Protein AF-R6KD29-F1 (afdb_monomer_lite)

Sequence (173 aa):
MISLDTFRKYRYSDIIEGTIEIKECDYDEDVYEKPLTDQMLRDRLAFLSLFVTETVDEAIAIQNIFPELSEIFNEMNEYLARPEEVLGMFSEALRILNHNTAVLMVDEYRKKYQEMEKNLKKEMKEKLDDKDKQISSQEELLKNQEQQHKKDLERIAELEAKLNSINKSSNNI

Radius of gyration: 49.63 Å; chains: 1; bounding box: 102×37×127 Å

Structure (mmCIF, N/CA/C/O backbone):
data_AF-R6KD29-F1
#
_entry.id   AF-R6KD29-F1
#
loop_
_atom_site.group_PDB
_atom_site.id
_atom_site.type_symbol
_atom_site.label_atom_id
_atom_site.label_alt_id
_atom_site.label_comp_id
_atom_site.label_asym_id
_atom_site.label_entity_id
_atom_site.label_seq_id
_atom_site.pdbx_PDB_ins_code
_atom_site.Cartn_x
_atom_site.Cartn_y
_atom_site.Cartn_z
_atom_site.occupancy
_atom_site.B_iso_or_equiv
_atom_site.auth_seq_id
_atom_site.auth_comp_id
_atom_site.auth_asym_id
_atom_site.auth_atom_id
_atom_site.pdbx_PDB_model_num
ATOM 1 N N . MET A 1 1 ? 16.645 20.526 -17.732 1.00 63.88 1 MET A N 1
ATOM 2 C CA . MET A 1 1 ? 16.216 19.154 -18.129 1.00 63.88 1 MET A CA 1
ATOM 3 C C . MET A 1 1 ? 15.343 19.191 -19.391 1.00 63.88 1 MET A C 1
ATOM 5 O O . MET A 1 1 ? 14.317 19.862 -19.380 1.00 63.88 1 MET A O 1
ATOM 9 N N . ILE A 1 2 ? 15.733 18.489 -20.466 1.00 76.94 2 ILE A N 1
ATOM 10 C CA . ILE A 1 2 ? 14.929 18.328 -21.697 1.00 76.94 2 ILE A CA 1
ATOM 11 C C . ILE A 1 2 ? 13.736 17.384 -21.454 1.00 76.94 2 ILE A C 1
ATOM 13 O O . ILE A 1 2 ? 13.879 16.381 -20.755 1.00 76.94 2 ILE A O 1
ATOM 17 N N . SER A 1 3 ? 12.551 17.697 -21.993 1.00 85.38 3 SER A N 1
ATOM 18 C CA . SER A 1 3 ? 11.408 16.773 -21.922 1.00 85.38 3 SER A CA 1
ATOM 19 C C . SER A 1 3 ? 11.586 15.602 -22.891 1.00 85.38 3 SER A C 1
ATOM 21 O O . SER A 1 3 ? 12.202 15.768 -23.945 1.00 85.38 3 SER A O 1
ATOM 23 N N . LEU A 1 4 ? 11.001 14.441 -22.573 1.00 88.31 4 LEU A N 1
ATOM 24 C CA . LEU A 1 4 ? 11.040 13.269 -23.459 1.00 88.31 4 LEU A CA 1
ATOM 25 C C . LEU A 1 4 ? 10.450 13.578 -24.843 1.00 88.31 4 LEU A C 1
ATOM 27 O O . LEU A 1 4 ? 11.047 13.208 -25.847 1.00 88.31 4 LEU A O 1
ATOM 31 N N . ASP A 1 5 ? 9.366 14.356 -24.913 1.00 88.50 5 ASP A N 1
ATOM 32 C CA . ASP A 1 5 ? 8.777 14.787 -26.190 1.00 88.50 5 ASP A CA 1
ATOM 33 C C . ASP A 1 5 ? 9.750 15.628 -27.029 1.00 88.50 5 ASP A C 1
ATOM 35 O O . ASP A 1 5 ? 9.856 15.466 -28.246 1.00 88.50 5 ASP A O 1
ATOM 39 N N . THR A 1 6 ? 10.490 16.532 -26.379 1.00 88.06 6 THR A N 1
ATOM 40 C CA . THR A 1 6 ? 11.479 17.385 -27.055 1.00 88.06 6 THR A CA 1
ATOM 41 C C . THR A 1 6 ? 12.673 16.554 -27.519 1.00 88.06 6 THR A C 1
ATOM 43 O O . THR A 1 6 ? 13.149 16.735 -28.640 1.00 88.06 6 THR A O 1
ATOM 46 N N . PHE A 1 7 ? 13.120 15.607 -26.691 1.00 90.50 7 PHE A N 1
ATOM 47 C CA . PHE A 1 7 ? 14.183 14.666 -27.031 1.00 90.50 7 PHE A CA 1
ATOM 48 C C . PHE A 1 7 ? 13.789 13.783 -28.226 1.00 90.50 7 PHE A C 1
ATOM 50 O O . PHE A 1 7 ? 14.532 13.716 -29.207 1.00 90.50 7 PHE A O 1
ATOM 57 N N . ARG A 1 8 ? 12.582 13.197 -28.214 1.00 90.88 8 ARG A N 1
ATOM 58 C CA . ARG A 1 8 ? 12.044 12.398 -29.329 1.00 90.88 8 ARG A CA 1
ATOM 59 C C . ARG A 1 8 ? 11.987 13.206 -30.623 1.00 90.88 8 ARG A C 1
ATOM 61 O O . ARG A 1 8 ? 12.389 12.721 -31.673 1.00 90.88 8 ARG A O 1
ATOM 68 N N . LYS A 1 9 ? 11.538 14.460 -30.548 1.00 89.75 9 LYS A N 1
ATOM 69 C CA . LYS A 1 9 ? 11.353 15.314 -31.727 1.00 89.75 9 LYS A CA 1
ATOM 70 C C . LYS A 1 9 ? 12.658 15.763 -32.391 1.00 89.75 9 LYS A C 1
ATOM 72 O O . LYS A 1 9 ? 12.681 15.902 -33.611 1.00 89.75 9 LYS A O 1
ATOM 77 N N . TYR A 1 10 ? 13.697 16.061 -31.612 1.00 88.25 10 TYR A N 1
ATOM 78 C CA . TYR A 1 10 ? 14.887 16.753 -32.131 1.00 88.25 10 TYR A CA 1
ATOM 79 C C . TYR A 1 10 ? 16.201 15.985 -31.981 1.00 88.25 10 TYR A C 1
ATOM 81 O O . TYR A 1 10 ? 17.186 16.374 -32.601 1.00 88.25 10 TYR A O 1
ATOM 89 N N . ARG A 1 11 ? 16.254 14.939 -31.150 1.00 90.75 11 ARG A N 1
ATOM 90 C CA . ARG A 1 11 ? 17.490 14.189 -30.877 1.00 90.75 11 ARG A CA 1
ATOM 91 C C . ARG A 1 11 ? 17.408 12.732 -31.275 1.00 90.75 11 ARG A C 1
ATOM 93 O O . ARG A 1 11 ? 18.377 12.201 -31.801 1.00 90.75 11 ARG A O 1
ATOM 100 N N . TYR A 1 12 ? 16.258 12.112 -31.067 1.00 91.94 12 TYR A N 1
ATOM 101 C CA . TYR A 1 12 ? 16.111 10.676 -31.243 1.00 91.94 12 TYR A CA 1
ATOM 102 C C . TYR A 1 12 ? 16.340 10.190 -32.683 1.00 91.94 12 TYR A C 1
ATOM 104 O O . TYR A 1 12 ? 16.985 9.163 -32.870 1.00 91.94 12 TYR A O 1
ATOM 112 N N . SER A 1 13 ? 15.915 10.952 -33.699 1.00 90.00 13 SER A N 1
ATOM 113 C CA . SER A 1 13 ? 16.181 10.606 -35.104 1.00 90.00 13 SER A CA 1
ATOM 114 C C . SER A 1 13 ? 17.680 10.526 -35.414 1.00 90.00 13 SER A C 1
ATOM 116 O O . SER A 1 13 ? 18.126 9.531 -35.977 1.00 90.00 13 SER A O 1
ATOM 118 N N . ASP A 1 14 ? 18.467 11.516 -34.972 1.00 90.88 14 ASP A N 1
ATOM 119 C CA . ASP A 1 14 ? 19.929 11.524 -35.149 1.00 90.88 14 ASP A CA 1
ATOM 120 C C . ASP A 1 14 ? 20.571 10.281 -34.509 1.00 90.88 14 ASP A C 1
ATOM 122 O O . ASP A 1 14 ? 21.519 9.708 -35.046 1.00 90.88 14 ASP A O 1
ATOM 126 N N . ILE A 1 15 ? 20.055 9.869 -33.346 1.00 91.62 15 ILE A N 1
ATOM 127 C CA . ILE A 1 15 ? 20.566 8.725 -32.586 1.00 91.62 15 ILE A CA 1
ATOM 128 C C . ILE A 1 15 ? 20.272 7.422 -33.325 1.00 91.62 15 ILE A C 1
ATOM 130 O O . ILE A 1 15 ? 21.188 6.621 -33.475 1.00 91.62 15 ILE A O 1
ATOM 134 N N . ILE A 1 16 ? 19.049 7.226 -33.831 1.00 90.62 16 ILE A N 1
ATOM 135 C CA . ILE A 1 16 ? 18.687 6.049 -34.644 1.00 90.62 16 ILE A CA 1
ATOM 136 C C . ILE A 1 16 ? 19.571 5.944 -35.894 1.00 90.62 16 ILE A C 1
ATOM 138 O O . ILE A 1 16 ? 19.942 4.843 -36.298 1.00 90.62 16 ILE A O 1
ATOM 142 N N . GLU A 1 17 ? 19.951 7.078 -36.481 1.00 89.69 17 GLU A N 1
ATOM 143 C CA . GLU A 1 17 ? 20.887 7.141 -37.611 1.00 89.69 17 GLU A CA 1
ATOM 144 C C . GLU A 1 17 ? 22.356 6.877 -37.209 1.00 89.69 17 GLU A C 1
ATOM 146 O O . GLU A 1 17 ? 23.238 6.833 -38.067 1.00 89.69 17 GLU A O 1
ATOM 151 N N . GLY A 1 18 ? 22.632 6.657 -35.918 1.00 85.81 18 GLY A N 1
ATOM 152 C CA . GL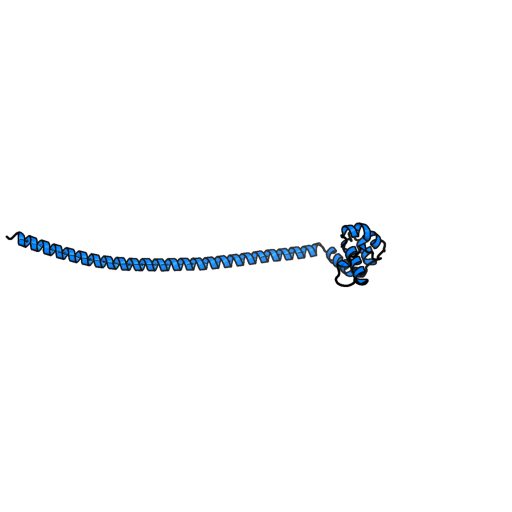Y A 1 18 ? 23.945 6.306 -35.368 1.00 85.81 18 GLY A CA 1
ATOM 153 C C . GLY A 1 18 ? 24.746 7.488 -34.814 1.00 85.81 18 GLY A C 1
ATOM 154 O O . GLY A 1 18 ? 25.888 7.308 -34.386 1.00 85.81 18 GLY A O 1
ATOM 155 N N . THR A 1 19 ? 24.177 8.697 -34.787 1.00 90.69 19 THR A N 1
ATOM 156 C CA . THR A 1 19 ? 24.857 9.900 -34.282 1.00 90.69 19 THR A CA 1
ATOM 157 C C . THR A 1 19 ? 24.690 10.022 -32.767 1.00 90.69 19 THR A C 1
ATOM 159 O O . THR A 1 19 ? 23.745 10.637 -32.270 1.00 90.69 19 THR A O 1
ATOM 162 N N . ILE A 1 20 ? 25.644 9.456 -32.025 1.00 89.75 20 ILE A N 1
ATOM 163 C CA . ILE A 1 20 ? 25.632 9.405 -30.549 1.00 89.75 20 ILE A CA 1
ATOM 164 C C . ILE A 1 20 ? 26.513 10.459 -29.865 1.00 89.75 20 ILE A C 1
ATOM 166 O O . ILE A 1 20 ? 26.777 10.365 -28.667 1.00 89.75 20 ILE A O 1
ATOM 170 N N . GLU A 1 21 ? 26.996 11.454 -30.610 1.00 90.38 21 GLU A N 1
ATOM 171 C CA . GLU A 1 21 ? 27.741 12.569 -30.024 1.00 90.38 21 GLU A CA 1
ATOM 172 C C . GLU A 1 21 ? 26.854 13.335 -29.036 1.00 90.38 21 GLU A C 1
ATOM 174 O O . GLU A 1 21 ? 25.727 13.727 -29.363 1.00 90.38 21 GLU A O 1
ATOM 179 N N . ILE A 1 22 ? 27.377 13.538 -27.824 1.00 88.31 22 ILE A N 1
ATOM 180 C CA . ILE A 1 22 ? 26.674 14.249 -26.758 1.00 88.31 22 ILE A CA 1
ATOM 181 C C . ILE A 1 22 ? 26.573 15.728 -27.131 1.00 88.31 22 ILE A C 1
ATOM 183 O O . ILE A 1 22 ? 27.580 16.395 -27.374 1.00 88.31 22 ILE A O 1
ATOM 187 N N . LYS A 1 23 ? 25.348 16.251 -27.143 1.00 86.62 23 LYS A N 1
ATOM 188 C CA . LYS A 1 23 ? 25.059 17.675 -27.330 1.00 86.62 23 LYS A CA 1
ATOM 189 C C . LYS A 1 23 ? 24.736 18.316 -25.982 1.00 86.62 23 LYS A C 1
ATOM 191 O O . LYS A 1 23 ? 24.204 17.666 -25.088 1.00 86.62 23 LYS A O 1
ATOM 196 N N . GLU A 1 24 ? 24.967 19.621 -25.867 1.00 82.25 24 GLU A N 1
ATOM 197 C CA . GLU A 1 24 ? 24.626 20.411 -24.670 1.00 82.25 24 GLU A CA 1
ATOM 198 C C . GLU A 1 24 ? 23.145 20.260 -24.280 1.00 82.25 24 GLU A C 1
ATOM 200 O O . GLU A 1 24 ? 22.804 20.187 -23.111 1.00 82.25 24 GLU A O 1
ATOM 205 N N . CYS A 1 25 ? 22.252 20.115 -25.266 1.00 80.62 25 CYS A N 1
ATOM 206 C CA . CYS A 1 25 ? 20.824 19.892 -25.023 1.00 80.62 25 CYS A CA 1
ATOM 207 C C . CYS A 1 25 ? 20.466 18.491 -24.504 1.00 80.62 25 CYS A C 1
ATOM 209 O O . CYS A 1 25 ? 19.329 18.282 -24.072 1.00 80.62 25 CYS A O 1
ATOM 211 N N . ASP A 1 26 ? 21.395 17.533 -24.553 1.00 82.62 26 ASP A N 1
ATOM 212 C CA . ASP A 1 26 ? 21.120 16.189 -24.075 1.00 82.62 26 ASP A CA 1
ATOM 213 C C . ASP A 1 26 ? 21.041 16.208 -22.551 1.00 82.62 26 ASP A C 1
ATOM 215 O O . ASP A 1 26 ? 20.127 15.584 -22.015 1.00 82.62 26 ASP A O 1
ATOM 219 N N . TYR A 1 27 ? 21.896 16.963 -21.846 1.00 82.88 27 TYR A N 1
ATOM 220 C CA . TYR A 1 27 ? 22.045 16.962 -20.383 1.00 82.88 27 TYR A CA 1
ATOM 221 C C . TYR A 1 27 ? 22.026 18.360 -19.746 1.00 82.88 27 TYR A C 1
ATOM 223 O O . TYR A 1 27 ? 21.879 19.363 -20.423 1.00 82.88 27 TYR A O 1
ATOM 231 N N . ASP A 1 28 ? 22.047 18.412 -18.416 1.00 83.12 28 ASP A N 1
ATOM 232 C CA . ASP A 1 28 ? 21.970 19.652 -17.639 1.00 83.12 28 ASP A CA 1
ATOM 233 C C . ASP A 1 28 ? 22.966 19.533 -16.481 1.00 83.12 28 ASP A C 1
ATOM 235 O O . ASP A 1 28 ? 22.748 18.731 -15.570 1.00 83.12 28 ASP A O 1
ATOM 239 N N . GLU A 1 29 ? 24.106 20.226 -16.575 1.00 80.25 29 GLU A N 1
ATOM 240 C CA . GLU A 1 29 ? 25.213 20.112 -15.608 1.00 80.25 29 GLU A CA 1
ATOM 241 C C . GLU A 1 29 ? 24.807 20.579 -14.212 1.00 80.25 29 GLU A C 1
ATOM 243 O O . GLU A 1 29 ? 25.194 19.956 -13.223 1.00 80.25 29 GLU A O 1
ATOM 248 N N . ASP A 1 30 ? 23.944 21.594 -14.134 1.00 82.06 30 ASP A N 1
ATOM 249 C CA . ASP A 1 30 ? 23.494 22.202 -12.879 1.00 82.06 30 ASP A CA 1
ATOM 250 C C . ASP A 1 30 ? 22.622 21.254 -12.034 1.00 82.06 30 ASP A C 1
ATOM 252 O O . ASP A 1 30 ? 22.390 21.495 -10.848 1.00 82.06 30 ASP A O 1
ATOM 256 N N . VAL A 1 31 ? 22.140 20.152 -12.623 1.00 80.50 31 VAL A N 1
ATOM 257 C CA . VAL A 1 31 ? 21.360 19.119 -11.922 1.00 80.50 31 VAL A CA 1
ATOM 258 C C . VAL A 1 31 ? 22.249 18.218 -11.056 1.00 80.50 31 VAL A C 1
ATOM 260 O O . VAL A 1 31 ? 21.746 17.558 -10.143 1.00 80.50 31 VAL A O 1
ATOM 263 N N . TYR A 1 32 ? 23.559 18.173 -11.306 1.00 80.81 32 TYR A N 1
ATOM 264 C CA . TYR A 1 32 ? 24.460 17.218 -10.667 1.00 80.81 32 TYR A CA 1
ATOM 265 C C . TYR A 1 32 ? 25.441 17.907 -9.716 1.00 80.81 32 TYR A C 1
ATOM 267 O O . TYR A 1 32 ? 26.158 18.831 -10.076 1.00 80.81 32 TYR A O 1
ATOM 275 N N . GLU A 1 33 ? 25.544 17.393 -8.488 1.00 82.81 33 GLU A N 1
ATOM 276 C CA . GLU A 1 33 ? 26.504 17.896 -7.489 1.00 82.81 33 GLU A CA 1
ATOM 277 C C . GLU A 1 33 ? 27.969 17.587 -7.843 1.00 82.81 33 GLU A C 1
ATOM 279 O O . GLU A 1 33 ? 28.895 18.189 -7.296 1.00 82.81 33 GLU A O 1
ATOM 284 N N . LYS A 1 34 ? 28.194 16.603 -8.720 1.00 86.00 34 LYS A N 1
ATOM 285 C CA . LYS A 1 34 ? 29.516 16.147 -9.153 1.00 86.00 34 LYS A CA 1
ATOM 286 C C . LYS A 1 34 ? 29.654 16.318 -10.663 1.00 86.00 34 LYS A C 1
ATOM 288 O O . LYS A 1 34 ? 28.666 16.108 -11.366 1.00 86.00 34 LYS A O 1
ATOM 293 N N . PRO A 1 35 ? 30.873 16.595 -11.162 1.00 86.00 35 PRO A N 1
ATOM 294 C CA . PRO A 1 35 ? 31.134 16.610 -12.594 1.00 86.00 35 PRO A CA 1
ATOM 295 C C . PRO A 1 35 ? 30.708 15.294 -13.246 1.00 86.00 35 PRO A C 1
ATOM 297 O O . PRO A 1 35 ? 31.019 14.211 -12.737 1.00 86.00 35 PRO A O 1
ATOM 300 N N . LEU A 1 36 ? 29.996 15.401 -14.365 1.00 86.06 36 LEU A N 1
ATOM 301 C CA . LEU A 1 36 ? 29.555 14.256 -15.149 1.00 86.06 36 LEU A CA 1
ATOM 302 C C . LEU A 1 36 ? 30.749 13.605 -15.845 1.00 86.06 36 LEU A C 1
ATOM 304 O O . LEU A 1 36 ? 31.617 14.284 -16.388 1.00 86.06 36 LEU A O 1
ATOM 308 N N . THR A 1 37 ? 30.789 12.276 -15.823 1.00 90.19 37 THR A N 1
ATOM 309 C CA . THR A 1 37 ? 31.752 11.505 -16.611 1.00 90.19 37 THR A CA 1
ATOM 310 C C . THR A 1 37 ? 31.161 11.172 -17.977 1.00 90.19 37 THR A C 1
ATOM 312 O O . THR A 1 37 ? 29.941 11.081 -18.126 1.00 90.19 37 THR A O 1
ATOM 315 N N . ASP A 1 38 ? 32.020 10.898 -18.959 1.00 89.75 38 ASP A N 1
ATOM 316 C CA . ASP A 1 38 ? 31.586 10.476 -20.298 1.00 89.75 38 ASP A CA 1
ATOM 317 C C . ASP A 1 38 ? 30.668 9.244 -20.249 1.00 89.75 38 ASP A C 1
ATOM 319 O O . ASP A 1 38 ? 29.698 9.152 -21.001 1.00 89.75 38 ASP A O 1
ATOM 323 N N . GLN A 1 39 ? 30.919 8.325 -19.308 1.00 90.19 39 GLN A N 1
ATOM 324 C CA . GLN A 1 39 ? 30.064 7.159 -19.094 1.00 90.19 39 GLN A CA 1
ATOM 325 C C . GLN A 1 39 ? 28.662 7.562 -18.625 1.00 90.19 39 GLN A C 1
ATOM 327 O O . GLN A 1 39 ? 27.682 7.078 -19.174 1.00 90.19 39 GLN A O 1
ATOM 332 N N . MET A 1 40 ? 28.549 8.483 -17.662 1.00 89.12 40 MET A N 1
ATOM 333 C CA . MET A 1 40 ? 27.246 8.952 -17.174 1.00 89.12 40 MET A CA 1
ATOM 334 C C . MET A 1 40 ? 26.442 9.650 -18.275 1.00 89.12 40 MET A C 1
ATOM 336 O O . MET A 1 40 ? 25.222 9.496 -18.342 1.00 89.12 40 MET A O 1
ATOM 340 N N . LEU A 1 41 ? 27.117 10.411 -19.141 1.00 90.06 41 LEU A N 1
ATOM 341 C CA . LEU A 1 41 ? 26.493 11.069 -20.288 1.00 90.06 41 LEU A CA 1
ATOM 342 C C . LEU A 1 41 ? 25.988 10.048 -21.308 1.00 90.06 41 LEU A C 1
ATOM 344 O O . LEU A 1 41 ? 24.844 10.151 -21.759 1.00 90.06 41 LEU A O 1
ATOM 348 N N . ARG A 1 42 ? 26.808 9.038 -21.620 1.00 91.56 42 ARG A N 1
ATOM 349 C CA . ARG A 1 42 ? 26.436 7.950 -22.529 1.00 91.56 42 ARG A CA 1
ATOM 350 C C . ARG A 1 42 ? 25.281 7.117 -21.979 1.00 91.56 42 ARG A C 1
ATOM 352 O O . ARG A 1 42 ? 24.314 6.904 -22.702 1.00 91.56 42 ARG A O 1
ATOM 359 N N . ASP A 1 43 ? 25.340 6.719 -20.711 1.00 91.06 43 ASP A N 1
ATOM 360 C CA . ASP A 1 43 ? 24.270 5.963 -20.048 1.00 91.06 43 ASP A CA 1
ATOM 361 C C . ASP A 1 43 ? 22.962 6.750 -20.085 1.00 91.06 43 ASP A C 1
ATOM 363 O O . ASP A 1 43 ? 21.900 6.227 -20.419 1.00 91.06 43 ASP A O 1
ATOM 367 N N . ARG A 1 44 ? 23.030 8.051 -19.798 1.00 89.75 44 ARG A N 1
ATOM 368 C CA . ARG A 1 44 ? 21.849 8.905 -19.835 1.00 89.75 44 ARG A CA 1
ATOM 369 C C . ARG A 1 44 ? 21.274 9.032 -21.245 1.00 89.75 44 ARG A C 1
ATOM 371 O O . ARG A 1 44 ? 20.053 8.991 -21.386 1.00 89.75 44 ARG A O 1
ATOM 378 N N . LEU A 1 45 ? 22.114 9.154 -22.274 1.00 92.00 45 LEU A N 1
ATOM 379 C CA . LEU A 1 45 ? 21.663 9.144 -23.667 1.00 92.00 45 LEU A CA 1
ATOM 380 C C . LEU A 1 45 ? 20.992 7.808 -24.029 1.00 92.00 45 LEU A C 1
ATOM 382 O O . LEU A 1 45 ? 19.935 7.812 -24.665 1.00 92.00 45 LEU A O 1
ATOM 386 N N . ALA A 1 46 ? 21.558 6.687 -23.573 1.00 93.00 46 ALA A N 1
ATOM 387 C CA . ALA A 1 46 ? 20.997 5.353 -23.766 1.00 93.00 46 ALA A CA 1
ATOM 388 C C . ALA A 1 46 ? 19.603 5.235 -23.124 1.00 93.00 46 ALA A C 1
ATOM 390 O O . ALA A 1 46 ? 18.643 4.861 -23.797 1.00 93.00 46 ALA A O 1
ATOM 391 N N . PHE A 1 47 ? 19.446 5.647 -21.861 1.00 93.00 47 PHE A N 1
ATOM 392 C CA . PHE A 1 47 ? 18.153 5.600 -21.169 1.00 93.00 47 PHE A CA 1
ATOM 393 C C . PHE A 1 47 ? 17.112 6.557 -21.756 1.00 93.00 47 PHE A C 1
ATOM 395 O O . PHE A 1 47 ? 15.950 6.180 -21.891 1.00 93.00 47 PHE A O 1
ATOM 402 N N . LEU A 1 48 ? 17.500 7.776 -22.145 1.00 92.25 48 LEU A N 1
ATOM 403 C CA . LEU A 1 48 ? 16.582 8.691 -22.832 1.00 92.25 48 LEU A CA 1
ATOM 404 C C . LEU A 1 48 ? 16.084 8.086 -24.149 1.00 92.25 48 LEU A C 1
ATOM 406 O O . LEU A 1 48 ? 14.895 8.185 -24.442 1.00 92.25 48 LEU A O 1
ATOM 410 N N . SER A 1 49 ? 16.968 7.419 -24.897 1.00 93.00 49 SER A N 1
ATOM 411 C CA . SER A 1 49 ? 16.625 6.721 -26.142 1.00 93.00 49 SER A CA 1
ATOM 412 C C . SER A 1 49 ? 15.689 5.537 -25.896 1.00 93.00 49 SER A C 1
ATOM 414 O O . SER A 1 49 ? 14.690 5.395 -26.598 1.00 93.00 49 SER A O 1
ATOM 416 N N . LEU A 1 50 ? 15.949 4.742 -24.852 1.00 93.31 50 LEU A N 1
ATOM 417 C CA . LEU A 1 50 ? 15.069 3.656 -24.418 1.00 93.31 50 LEU A CA 1
ATOM 418 C C . LEU A 1 50 ? 13.652 4.165 -24.113 1.00 93.31 50 LEU A C 1
ATOM 420 O O . LEU A 1 50 ? 12.680 3.596 -24.598 1.00 93.31 50 LEU A O 1
ATOM 424 N N . PHE A 1 51 ? 13.519 5.248 -23.342 1.00 91.69 51 PHE A N 1
ATOM 425 C CA . PHE A 1 51 ? 12.208 5.749 -22.905 1.00 91.69 51 PHE A CA 1
ATOM 426 C C . PHE A 1 51 ? 11.349 6.329 -24.020 1.00 91.69 51 PHE A C 1
ATOM 428 O O . PHE A 1 51 ? 10.128 6.363 -23.885 1.00 91.69 51 PHE A O 1
ATOM 435 N N . VAL A 1 52 ? 11.969 6.807 -25.096 1.00 92.31 52 VAL A N 1
ATOM 436 C CA . VAL A 1 52 ? 11.231 7.313 -26.252 1.00 92.31 52 VAL A CA 1
ATOM 437 C C . VAL A 1 52 ? 11.043 6.253 -27.330 1.00 92.31 52 VAL A C 1
ATOM 439 O O . VAL A 1 52 ? 10.400 6.562 -28.321 1.00 92.31 52 VAL A O 1
ATOM 442 N N . 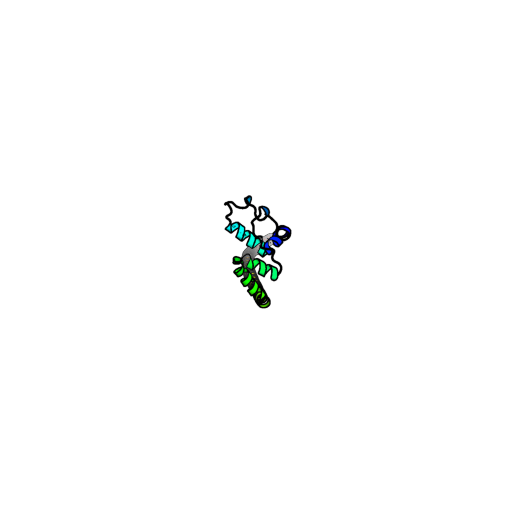THR A 1 53 ? 11.579 5.040 -27.173 1.00 91.25 53 THR A N 1
ATOM 443 C CA . THR A 1 53 ? 11.418 3.953 -28.148 1.00 91.25 53 THR A CA 1
ATOM 444 C C . THR A 1 53 ? 9.964 3.484 -28.197 1.00 91.25 53 THR A C 1
ATOM 446 O O . THR A 1 53 ? 9.397 3.114 -27.171 1.00 91.25 53 THR A O 1
ATOM 449 N N . GLU A 1 54 ? 9.361 3.466 -29.389 1.00 89.88 54 GLU A N 1
ATOM 450 C CA . GLU A 1 54 ? 7.944 3.092 -29.562 1.00 89.88 54 GLU A CA 1
ATOM 451 C C . GLU A 1 54 ? 7.734 1.835 -30.415 1.00 89.88 54 GLU A C 1
ATOM 453 O O . GLU A 1 54 ? 6.699 1.178 -30.294 1.00 89.88 54 GLU A O 1
ATOM 458 N N . THR A 1 55 ? 8.685 1.484 -31.286 1.00 89.75 55 THR A N 1
ATOM 459 C CA . THR A 1 55 ? 8.537 0.356 -32.221 1.00 89.75 55 THR A CA 1
ATOM 460 C C . THR A 1 55 ? 9.606 -0.713 -32.014 1.00 89.75 55 THR A C 1
ATOM 462 O O . THR A 1 55 ? 10.669 -0.459 -31.452 1.00 89.75 55 THR A O 1
ATOM 465 N N . VAL A 1 56 ? 9.331 -1.932 -32.488 1.00 87.12 56 VAL A N 1
ATOM 466 C CA . VAL A 1 56 ? 10.286 -3.051 -32.407 1.00 87.12 56 VAL A CA 1
ATOM 467 C C . VAL A 1 56 ? 11.537 -2.772 -33.247 1.00 87.12 56 VAL A C 1
ATOM 469 O O . VAL A 1 56 ? 12.642 -3.072 -32.807 1.00 87.12 56 VAL A O 1
ATOM 472 N N . ASP A 1 57 ? 11.387 -2.155 -34.420 1.00 90.12 57 ASP A N 1
ATOM 473 C CA . ASP A 1 57 ? 12.522 -1.807 -35.283 1.00 90.12 57 ASP A CA 1
ATOM 474 C C . ASP A 1 57 ? 13.420 -0.748 -34.629 1.00 90.12 57 ASP A C 1
ATOM 476 O O . ASP A 1 57 ? 14.647 -0.862 -34.658 1.00 90.12 57 ASP A O 1
ATOM 480 N N . GLU A 1 58 ? 12.810 0.245 -33.973 1.00 92.62 58 GLU A N 1
ATOM 481 C CA . GLU A 1 58 ? 13.531 1.218 -33.151 1.00 92.62 58 GLU A CA 1
ATOM 482 C C . GLU A 1 58 ? 14.263 0.534 -31.989 1.00 92.62 58 GLU A C 1
ATOM 484 O O . GLU A 1 58 ? 15.442 0.800 -31.774 1.00 92.62 58 GLU A O 1
ATOM 489 N N . ALA A 1 59 ? 13.607 -0.392 -31.281 1.00 90.25 59 ALA A N 1
ATOM 490 C CA . ALA A 1 59 ? 14.224 -1.147 -30.192 1.00 90.25 59 ALA A CA 1
ATOM 491 C C . ALA A 1 59 ? 15.458 -1.933 -30.660 1.00 90.25 59 ALA A C 1
ATOM 493 O O . ALA A 1 59 ? 16.498 -1.892 -30.004 1.00 90.25 59 ALA A O 1
ATOM 494 N N . ILE A 1 60 ? 15.381 -2.584 -31.826 1.00 90.56 60 ILE A N 1
ATOM 495 C CA . ILE A 1 60 ? 16.517 -3.294 -32.432 1.00 90.56 60 ILE A CA 1
ATOM 496 C C . ILE A 1 60 ? 17.645 -2.313 -32.785 1.00 90.56 60 ILE A C 1
ATOM 498 O O . ILE A 1 60 ? 18.814 -2.594 -32.513 1.00 90.56 60 ILE A O 1
ATOM 502 N N . ALA A 1 61 ? 17.323 -1.156 -33.373 1.00 92.94 61 ALA A N 1
ATOM 503 C CA . ALA A 1 61 ? 18.317 -0.132 -33.694 1.00 92.94 61 ALA A CA 1
ATOM 504 C C . ALA A 1 61 ? 19.017 0.390 -32.428 1.00 92.94 61 ALA A C 1
ATOM 506 O O . ALA A 1 61 ? 20.247 0.406 -32.366 1.00 92.94 61 ALA A O 1
ATOM 507 N N . ILE A 1 62 ? 18.247 0.730 -31.393 1.00 93.56 62 ILE A N 1
ATOM 508 C CA . ILE A 1 62 ? 18.761 1.192 -30.101 1.00 93.56 62 ILE A CA 1
ATOM 509 C C . ILE A 1 62 ? 19.610 0.119 -29.421 1.00 93.56 62 ILE A C 1
ATOM 511 O O . ILE A 1 62 ? 20.679 0.444 -28.914 1.00 93.56 62 ILE A O 1
ATOM 515 N N . GLN A 1 63 ? 19.209 -1.151 -29.467 1.00 92.38 63 GLN A N 1
ATOM 516 C CA . GLN A 1 63 ? 20.005 -2.254 -28.925 1.00 92.38 63 GLN A CA 1
ATOM 517 C C . GLN A 1 63 ? 21.355 -2.411 -29.646 1.00 92.38 63 GLN A C 1
ATOM 519 O O . GLN A 1 63 ? 22.361 -2.714 -29.009 1.00 92.38 63 GLN A O 1
ATOM 524 N N . ASN A 1 64 ? 21.406 -2.172 -30.960 1.00 93.06 64 ASN A N 1
ATOM 525 C CA . ASN A 1 64 ? 22.664 -2.198 -31.711 1.00 93.06 64 ASN A CA 1
ATOM 526 C C . ASN A 1 64 ? 23.581 -1.011 -31.363 1.00 93.06 64 ASN A C 1
ATOM 528 O O . ASN A 1 64 ? 24.801 -1.169 -31.333 1.00 93.06 64 ASN A O 1
ATOM 532 N N . ILE A 1 65 ? 23.005 0.168 -31.107 1.00 93.94 65 ILE A N 1
ATOM 533 C CA . ILE A 1 65 ? 23.742 1.398 -30.771 1.00 93.94 65 ILE A CA 1
ATOM 534 C C . ILE A 1 65 ? 24.220 1.387 -29.307 1.00 93.94 65 ILE A C 1
ATOM 536 O O . ILE A 1 65 ? 25.341 1.807 -29.001 1.00 93.94 65 ILE A O 1
ATOM 540 N N . PHE A 1 66 ? 23.386 0.867 -28.407 1.00 94.81 66 PHE A N 1
ATOM 541 C CA . PHE A 1 66 ? 23.624 0.755 -26.969 1.00 94.81 66 PHE A CA 1
ATOM 542 C C . PHE A 1 66 ? 23.464 -0.709 -26.520 1.00 94.81 66 PHE A C 1
ATOM 544 O O . PHE A 1 66 ? 22.435 -1.075 -25.941 1.00 94.81 66 PHE A O 1
ATOM 551 N N . PRO A 1 67 ? 24.473 -1.573 -26.762 1.00 93.25 67 PRO A N 1
ATOM 552 C CA . PRO A 1 67 ? 24.404 -2.997 -26.427 1.00 93.25 67 PRO A CA 1
ATOM 553 C C . PRO A 1 67 ? 24.128 -3.282 -24.949 1.00 93.25 67 PRO A C 1
ATOM 555 O O . PRO A 1 67 ? 23.536 -4.314 -24.628 1.00 93.25 67 PRO A O 1
ATOM 558 N N . GLU A 1 68 ? 24.512 -2.370 -24.055 1.00 92.44 68 GLU A N 1
ATOM 559 C CA . GLU A 1 68 ? 24.235 -2.442 -22.619 1.00 92.44 68 GLU A CA 1
ATOM 560 C C . GLU A 1 68 ? 22.735 -2.488 -22.274 1.00 92.44 68 GLU A C 1
ATOM 562 O O . GLU A 1 68 ? 22.374 -2.997 -21.218 1.00 92.44 68 GLU A O 1
ATOM 567 N N . LEU A 1 69 ? 21.850 -2.032 -23.169 1.00 92.88 69 LEU A N 1
ATOM 568 C CA . LEU A 1 69 ? 20.398 -2.095 -22.973 1.00 92.88 69 LEU A CA 1
ATOM 569 C C . LEU A 1 69 ? 19.799 -3.469 -23.309 1.00 92.88 69 LEU A C 1
ATOM 571 O O . LEU A 1 69 ? 18.611 -3.691 -23.076 1.00 92.88 69 LEU A O 1
ATOM 575 N N . SER A 1 70 ? 20.593 -4.401 -23.849 1.00 89.94 70 SER A N 1
ATOM 576 C CA . SER A 1 70 ? 20.110 -5.721 -24.283 1.00 89.94 70 SER A CA 1
ATOM 577 C C . SER A 1 70 ? 19.415 -6.503 -23.172 1.00 89.94 70 SER A C 1
ATOM 579 O O . SER A 1 70 ? 18.431 -7.186 -23.435 1.00 89.94 70 SER A O 1
ATOM 581 N N . GLU A 1 71 ? 19.915 -6.412 -21.937 1.00 90.06 71 GLU A N 1
ATOM 582 C CA . GLU A 1 71 ? 19.310 -7.081 -20.780 1.00 90.06 71 GLU A CA 1
ATOM 583 C C . GLU A 1 71 ? 17.882 -6.578 -20.542 1.00 90.06 71 GLU A C 1
ATOM 585 O O . GLU A 1 71 ? 16.951 -7.376 -20.488 1.00 90.06 71 GLU A O 1
ATOM 590 N N . ILE A 1 72 ? 17.691 -5.257 -20.554 1.00 88.94 72 ILE A N 1
ATOM 591 C CA . ILE A 1 72 ? 16.381 -4.623 -20.364 1.00 88.94 72 ILE A CA 1
ATOM 592 C C . ILE A 1 72 ? 15.416 -5.010 -21.493 1.00 88.94 72 ILE A C 1
ATOM 594 O O . ILE A 1 72 ? 14.263 -5.349 -21.233 1.00 88.94 72 ILE A O 1
ATOM 598 N N . PHE A 1 73 ? 15.870 -5.012 -22.752 1.00 87.62 73 PHE A N 1
ATOM 599 C CA . PHE A 1 73 ? 15.033 -5.459 -23.872 1.00 87.62 73 PHE A CA 1
ATOM 600 C C . PHE A 1 73 ? 14.658 -6.944 -23.775 1.00 87.62 73 PHE A C 1
ATOM 602 O O . PHE A 1 73 ? 13.526 -7.306 -24.096 1.00 87.62 73 PHE A O 1
ATOM 609 N N . ASN A 1 74 ? 15.561 -7.805 -23.300 1.00 85.75 74 ASN A N 1
ATOM 610 C CA . ASN A 1 74 ? 15.268 -9.223 -23.087 1.00 85.75 74 ASN A CA 1
ATOM 611 C C . ASN A 1 74 ? 14.240 -9.435 -21.970 1.00 85.75 74 ASN A C 1
ATOM 613 O O . ASN A 1 74 ? 13.298 -10.204 -22.160 1.00 85.75 74 ASN A O 1
ATOM 617 N N . GLU A 1 75 ? 14.375 -8.724 -20.850 1.00 83.94 75 GLU A N 1
ATOM 618 C CA . GLU A 1 75 ? 13.397 -8.763 -19.759 1.00 83.94 75 GLU A CA 1
ATOM 619 C C . GLU A 1 75 ? 12.021 -8.283 -20.231 1.00 83.94 75 GLU A C 1
ATOM 621 O O . GLU A 1 75 ? 11.014 -8.957 -20.013 1.00 83.94 75 GLU A O 1
ATOM 626 N N . MET A 1 76 ? 11.960 -7.157 -20.952 1.00 82.50 76 MET A N 1
ATOM 627 C CA . MET A 1 76 ? 10.706 -6.665 -21.536 1.00 82.50 76 MET A CA 1
ATOM 628 C C . MET A 1 76 ? 10.083 -7.684 -22.499 1.00 82.50 76 MET A C 1
ATOM 630 O O . MET A 1 76 ? 8.870 -7.899 -22.465 1.00 82.50 76 MET A O 1
ATOM 634 N N . ASN A 1 77 ? 10.898 -8.358 -23.314 1.00 82.25 77 ASN A N 1
ATOM 635 C CA . ASN A 1 77 ? 10.427 -9.421 -24.201 1.00 82.25 77 ASN A CA 1
ATOM 636 C C . ASN A 1 77 ? 9.870 -10.626 -23.435 1.00 82.25 77 ASN A C 1
ATOM 638 O O . ASN A 1 77 ? 8.907 -11.232 -23.899 1.00 82.25 77 ASN A O 1
ATOM 642 N N . GLU A 1 78 ? 10.413 -10.966 -22.266 1.00 79.12 78 GLU A N 1
ATOM 643 C CA . GLU A 1 78 ? 9.868 -12.039 -21.428 1.00 79.12 78 GLU A CA 1
ATOM 644 C C . GLU A 1 78 ? 8.448 -11.706 -20.943 1.00 79.12 78 GLU A C 1
ATOM 646 O O . GLU A 1 78 ? 7.547 -12.546 -21.041 1.00 79.12 78 GLU A O 1
ATOM 651 N N . TYR A 1 79 ? 8.206 -10.457 -20.529 1.00 72.56 79 TYR A N 1
ATOM 652 C CA . TYR A 1 79 ? 6.861 -9.989 -20.171 1.00 72.56 79 TYR A CA 1
ATOM 653 C C . TYR A 1 79 ? 5.895 -9.993 -21.367 1.00 72.56 79 TYR A C 1
ATOM 655 O O . TYR A 1 79 ? 4.721 -10.342 -21.216 1.00 72.56 79 TYR A O 1
ATOM 663 N N . LEU A 1 80 ? 6.378 -9.637 -22.561 1.00 73.50 80 LEU A N 1
ATOM 664 C CA . LEU A 1 80 ? 5.584 -9.629 -23.797 1.00 73.50 80 LEU A CA 1
ATOM 665 C C . LEU A 1 80 ? 5.372 -11.022 -24.400 1.00 73.50 80 LEU A C 1
ATOM 667 O O . LEU A 1 80 ? 4.445 -11.204 -25.189 1.00 73.50 80 LEU A O 1
ATOM 671 N N . ALA A 1 81 ? 6.188 -12.011 -24.034 1.00 79.81 81 ALA A N 1
ATOM 672 C CA . ALA A 1 81 ? 6.042 -13.376 -24.524 1.00 79.81 81 ALA A CA 1
ATOM 673 C C . ALA A 1 81 ? 4.793 -14.058 -23.949 1.00 79.81 81 ALA A C 1
ATOM 675 O O . ALA A 1 81 ? 4.176 -14.879 -24.631 1.00 79.81 81 ALA A O 1
ATOM 676 N N . ARG A 1 82 ? 4.415 -13.737 -22.701 1.00 78.69 82 ARG A N 1
ATOM 677 C CA . ARG A 1 82 ? 3.243 -14.317 -22.015 1.00 78.69 82 ARG A CA 1
ATOM 678 C C . ARG A 1 82 ? 2.479 -13.267 -21.191 1.00 78.69 82 ARG A C 1
ATOM 680 O O . ARG A 1 82 ? 2.345 -13.413 -19.973 1.00 78.69 82 ARG A O 1
ATOM 687 N N . PRO A 1 83 ? 1.920 -12.228 -21.837 1.00 77.25 83 PRO A N 1
ATOM 688 C CA . PRO A 1 83 ? 1.257 -11.127 -21.142 1.00 77.25 83 PRO A CA 1
ATOM 689 C C . PRO A 1 83 ? 0.045 -11.602 -20.331 1.00 77.25 83 PRO A C 1
ATOM 691 O O . PRO A 1 83 ? -0.229 -11.073 -19.260 1.00 77.25 83 PRO A O 1
ATOM 694 N N . GLU A 1 84 ? -0.653 -12.640 -20.796 1.00 78.25 84 GLU A N 1
ATOM 695 C CA . GLU A 1 84 ? -1.799 -13.235 -20.100 1.00 78.25 84 GLU A CA 1
ATOM 696 C C . GLU A 1 84 ? -1.413 -13.879 -18.762 1.00 78.25 84 GLU A C 1
ATOM 698 O O . GLU A 1 84 ? -2.156 -13.759 -17.791 1.00 78.25 84 GLU A O 1
ATOM 703 N N . GLU A 1 85 ? -0.246 -14.526 -18.681 1.00 82.56 85 GLU A N 1
ATOM 704 C CA . GLU A 1 85 ? 0.241 -15.144 -17.442 1.00 82.56 85 GLU A CA 1
ATOM 705 C C . GLU A 1 85 ? 0.636 -14.071 -16.424 1.00 82.56 85 GLU A C 1
ATOM 707 O O . GLU A 1 85 ? 0.221 -14.129 -15.267 1.00 82.56 85 GLU A O 1
ATOM 712 N N . VAL A 1 86 ? 1.354 -13.041 -16.879 1.00 80.94 86 VAL A N 1
ATOM 713 C CA . VAL A 1 86 ? 1.758 -11.894 -16.053 1.00 80.94 86 VAL A CA 1
ATOM 714 C C . VAL A 1 86 ? 0.527 -11.156 -15.514 1.00 80.94 86 VAL A C 1
ATOM 716 O O . VAL A 1 86 ? 0.409 -10.920 -14.309 1.00 80.94 86 VAL A O 1
ATOM 719 N N . LEU A 1 87 ? -0.442 -10.847 -16.381 1.00 79.62 87 LEU A N 1
ATOM 720 C CA . LEU A 1 87 ? -1.711 -10.230 -15.982 1.00 79.62 87 LEU A CA 1
ATOM 721 C C . LEU A 1 87 ? -2.538 -11.148 -15.069 1.00 79.62 87 LEU A C 1
ATOM 723 O O . LEU A 1 87 ? -3.192 -10.669 -14.135 1.00 79.62 87 LEU A O 1
ATOM 727 N N . GLY A 1 88 ? -2.481 -12.461 -15.296 1.00 82.25 88 GLY A N 1
ATOM 728 C CA . GLY A 1 88 ? -3.090 -13.475 -14.441 1.00 82.25 88 GLY A CA 1
ATOM 729 C C . GLY A 1 88 ? -2.515 -13.462 -13.024 1.00 82.25 88 GLY A C 1
ATOM 730 O O . GLY A 1 88 ? -3.278 -13.442 -12.059 1.00 82.25 88 GLY A O 1
ATOM 731 N N . MET A 1 89 ? -1.189 -13.376 -12.881 1.00 85.81 89 MET A N 1
ATOM 732 C CA . MET A 1 89 ? -0.517 -13.284 -11.579 1.00 85.81 89 MET A CA 1
ATOM 733 C C . MET A 1 89 ? -0.909 -12.015 -10.812 1.00 85.81 89 MET A C 1
ATOM 735 O O . MET A 1 89 ? -1.208 -12.091 -9.619 1.00 85.81 89 MET A O 1
ATOM 739 N N . PHE A 1 90 ? -0.970 -10.859 -11.483 1.00 81.44 90 PHE A N 1
ATOM 740 C CA . PHE A 1 90 ? -1.443 -9.619 -10.853 1.00 81.44 90 PHE A CA 1
ATOM 741 C C . PHE A 1 90 ? -2.906 -9.721 -10.413 1.00 81.44 90 PHE A C 1
ATOM 743 O O . PHE A 1 90 ? -3.249 -9.320 -9.300 1.00 81.44 90 PHE A O 1
ATOM 750 N N . SER A 1 91 ? -3.763 -10.300 -11.256 1.00 89.19 91 SER A N 1
ATOM 751 C CA . SER A 1 91 ? -5.178 -10.515 -10.936 1.00 89.19 91 SER A CA 1
ATOM 752 C C . SER A 1 91 ? -5.349 -11.429 -9.721 1.00 89.19 91 SER A C 1
ATOM 754 O O . SER A 1 91 ? -6.176 -11.163 -8.847 1.00 89.19 91 SER A O 1
ATOM 756 N N . GLU A 1 92 ? -4.530 -12.473 -9.621 1.00 91.19 92 GLU A N 1
ATOM 757 C CA . GLU A 1 92 ? -4.539 -13.406 -8.498 1.00 91.19 92 GLU A CA 1
ATOM 758 C C . GLU A 1 92 ? -4.034 -12.757 -7.202 1.00 91.19 92 GLU A C 1
ATOM 760 O O . GLU A 1 92 ? -4.653 -12.909 -6.146 1.00 91.19 92 GLU A O 1
ATOM 765 N N . ALA A 1 93 ? -2.969 -11.956 -7.278 1.00 90.31 93 ALA A N 1
ATOM 766 C CA . ALA A 1 93 ? -2.487 -11.177 -6.141 1.00 90.31 93 ALA A CA 1
ATOM 767 C C . ALA A 1 93 ? -3.561 -10.201 -5.626 1.00 90.31 93 ALA A C 1
ATOM 769 O O . ALA A 1 93 ? -3.798 -10.120 -4.418 1.00 90.31 93 ALA A O 1
ATOM 770 N N . LEU A 1 94 ? -4.269 -9.516 -6.532 1.00 89.25 94 LEU A N 1
ATOM 771 C CA . LEU A 1 94 ? -5.393 -8.640 -6.184 1.00 89.25 94 LEU A CA 1
ATOM 772 C C . LEU A 1 94 ? -6.554 -9.415 -5.551 1.00 89.25 94 LEU A C 1
ATOM 774 O O . LEU A 1 94 ? -7.152 -8.952 -4.578 1.00 89.25 94 LEU A O 1
ATOM 778 N N . ARG A 1 95 ? -6.860 -10.614 -6.056 1.00 93.31 95 ARG A N 1
ATOM 779 C CA . ARG A 1 95 ? -7.888 -11.494 -5.482 1.00 93.31 95 ARG A CA 1
ATOM 780 C C . ARG A 1 95 ? -7.544 -11.890 -4.045 1.00 93.31 95 ARG A C 1
ATOM 782 O O . ARG A 1 95 ? -8.409 -11.807 -3.170 1.00 93.31 95 ARG A O 1
ATOM 789 N N . ILE A 1 96 ? -6.297 -12.291 -3.797 1.00 94.56 96 ILE A N 1
ATOM 790 C CA . ILE A 1 96 ? -5.799 -12.656 -2.461 1.00 94.56 96 ILE A CA 1
ATOM 791 C C . ILE A 1 96 ? -5.844 -11.446 -1.524 1.00 94.56 96 ILE A C 1
ATOM 793 O O . ILE A 1 96 ? -6.335 -11.564 -0.401 1.00 94.56 96 ILE A O 1
ATOM 797 N N . LEU A 1 97 ? -5.392 -10.278 -1.985 1.00 94.31 97 LEU A N 1
ATOM 798 C CA . LEU A 1 97 ? -5.444 -9.040 -1.209 1.00 94.31 97 LEU A CA 1
ATOM 799 C C . LEU A 1 97 ? -6.880 -8.711 -0.789 1.00 94.31 97 LEU A C 1
ATOM 801 O O . LEU A 1 97 ? -7.138 -8.537 0.399 1.00 94.31 97 LEU A O 1
ATOM 805 N N . ASN A 1 98 ? -7.819 -8.707 -1.739 1.00 93.94 98 ASN A N 1
ATOM 806 C CA . ASN A 1 98 ? -9.230 -8.435 -1.465 1.00 93.94 98 ASN A CA 1
ATOM 807 C C . ASN A 1 98 ? -9.816 -9.416 -0.441 1.00 93.94 98 ASN A C 1
ATOM 809 O O . ASN A 1 98 ? -10.542 -9.006 0.467 1.00 93.94 98 ASN A O 1
ATOM 813 N N . HIS A 1 99 ? -9.482 -10.705 -0.556 1.00 95.38 99 HIS A N 1
ATOM 814 C CA . HIS A 1 99 ? -9.903 -11.712 0.414 1.00 95.38 99 HIS A CA 1
ATOM 815 C C . HIS A 1 99 ? -9.349 -11.419 1.815 1.00 95.38 99 HIS A C 1
ATOM 817 O O . HIS A 1 99 ? -10.109 -11.394 2.784 1.00 95.38 99 HIS A O 1
ATOM 823 N N . ASN A 1 100 ? -8.051 -11.131 1.921 1.00 95.12 100 ASN A N 1
ATOM 824 C CA . ASN A 1 100 ? -7.398 -10.822 3.193 1.00 95.12 100 ASN A CA 1
ATOM 825 C C . ASN A 1 100 ? -7.973 -9.556 3.838 1.00 95.12 100 ASN A C 1
ATOM 827 O O . ASN A 1 100 ? -8.213 -9.534 5.045 1.00 95.12 100 ASN A O 1
ATOM 831 N N . THR A 1 101 ? -8.251 -8.520 3.044 1.00 94.19 101 THR A N 1
ATOM 832 C CA . THR A 1 101 ? -8.898 -7.294 3.520 1.00 94.19 101 THR A CA 1
ATOM 833 C C . THR A 1 101 ? -10.288 -7.581 4.081 1.00 94.19 101 THR A C 1
ATOM 835 O O . THR A 1 101 ? -10.616 -7.101 5.166 1.00 94.19 101 THR A O 1
ATOM 838 N N . ALA A 1 102 ? -11.092 -8.401 3.397 1.00 95.19 102 ALA A N 1
ATOM 839 C CA . ALA A 1 102 ? -12.415 -8.779 3.886 1.00 95.19 102 ALA A CA 1
ATOM 840 C C . ALA A 1 102 ? -12.337 -9.550 5.215 1.00 95.19 102 ALA A C 1
ATOM 842 O O . ALA A 1 102 ? -13.080 -9.242 6.148 1.00 95.19 102 ALA A O 1
ATOM 843 N N . VAL A 1 103 ? -11.412 -10.510 5.327 1.00 95.31 103 VAL A N 1
ATOM 844 C CA . VAL A 1 103 ? -11.184 -11.273 6.567 1.00 95.31 103 VAL A CA 1
ATOM 845 C C . VAL A 1 103 ? -10.774 -10.347 7.714 1.00 95.31 103 VAL A C 1
ATOM 847 O O . VAL A 1 103 ? -11.381 -10.399 8.784 1.00 95.31 103 VAL A O 1
ATOM 850 N N . LEU A 1 104 ? -9.814 -9.446 7.481 1.00 96.06 104 LEU A N 1
ATOM 851 C CA . LEU A 1 104 ? -9.357 -8.488 8.489 1.00 96.06 104 LEU A CA 1
ATOM 852 C C . LEU A 1 104 ? -10.502 -7.592 8.978 1.00 96.06 104 LEU A C 1
ATOM 854 O O . LEU A 1 104 ? -10.678 -7.425 10.184 1.00 96.06 104 LEU A O 1
ATOM 858 N N . MET A 1 105 ? -11.310 -7.055 8.058 1.00 96.25 105 MET A N 1
ATOM 859 C CA . MET A 1 105 ? -12.462 -6.225 8.415 1.00 96.25 105 MET A CA 1
ATOM 860 C C . MET A 1 105 ? -13.465 -6.999 9.274 1.00 96.25 105 MET A C 1
ATOM 862 O O . MET A 1 105 ? -13.922 -6.485 10.296 1.00 96.25 105 MET A O 1
ATOM 866 N N . VAL A 1 106 ? -13.793 -8.242 8.906 1.00 96.50 106 VAL A N 1
ATOM 867 C CA . VAL A 1 106 ? -14.698 -9.097 9.695 1.00 96.50 106 VAL A CA 1
ATOM 868 C C . VAL A 1 106 ? -14.158 -9.313 11.110 1.00 96.50 106 VAL A C 1
ATOM 870 O O . VAL A 1 106 ? -14.918 -9.200 12.076 1.00 96.50 106 VAL A O 1
ATOM 873 N N . ASP A 1 107 ? -12.861 -9.577 11.251 1.00 96.31 107 ASP A N 1
ATOM 874 C CA . ASP A 1 107 ? -12.228 -9.768 12.555 1.00 96.31 107 ASP A CA 1
ATOM 875 C C . ASP A 1 107 ? -12.237 -8.488 13.401 1.00 96.31 107 ASP A C 1
ATOM 877 O O . ASP A 1 107 ? -12.521 -8.541 14.602 1.00 96.31 107 ASP A O 1
ATOM 881 N N . GLU A 1 108 ? -11.989 -7.326 12.795 1.00 95.31 108 GLU A N 1
ATOM 882 C CA . GLU A 1 108 ? -12.094 -6.035 13.479 1.00 95.31 108 GLU A CA 1
ATOM 883 C C . GLU A 1 108 ? -13.522 -5.741 13.947 1.00 95.31 108 GLU A C 1
ATOM 885 O O . GLU A 1 108 ? -13.724 -5.346 15.100 1.00 95.31 108 GLU A O 1
ATOM 890 N N . TYR A 1 109 ? -14.528 -5.973 13.098 1.00 97.00 109 TYR A N 1
ATOM 891 C CA . TYR A 1 109 ? -15.932 -5.803 13.478 1.00 97.00 109 TYR A CA 1
ATOM 892 C C . TYR A 1 109 ? -16.338 -6.764 14.594 1.00 97.00 109 TYR A C 1
ATOM 894 O O . TYR A 1 109 ? -17.016 -6.354 15.539 1.00 97.00 109 TYR A O 1
ATOM 902 N N . ARG A 1 110 ? -15.882 -8.020 14.537 1.00 96.75 110 ARG A N 1
ATOM 903 C CA . ARG A 1 110 ? -16.131 -9.006 15.594 1.00 96.75 110 ARG A CA 1
ATOM 904 C C . ARG A 1 110 ? -15.538 -8.553 16.927 1.00 96.75 110 ARG A C 1
ATOM 906 O O . ARG A 1 110 ? -16.231 -8.621 17.940 1.00 96.75 110 ARG A O 1
ATOM 913 N N . LYS A 1 111 ? -14.300 -8.046 16.933 1.00 97.25 111 LYS A N 1
ATOM 914 C CA . LYS A 1 111 ? -13.657 -7.502 18.143 1.00 97.25 111 LYS A CA 1
ATOM 915 C C . LYS A 1 111 ? -14.426 -6.306 18.706 1.00 97.25 111 LYS A C 1
ATOM 917 O O . LYS A 1 111 ? -14.740 -6.303 19.893 1.00 97.25 111 LYS A O 1
ATOM 922 N N . LYS A 1 112 ? -14.797 -5.338 17.858 1.00 96.06 112 LYS A N 1
ATOM 923 C CA . LYS A 1 112 ? -15.591 -4.163 18.271 1.00 96.06 112 LYS A CA 1
ATOM 924 C C . LYS A 1 112 ? -16.935 -4.566 18.879 1.00 96.06 112 LYS A C 1
ATOM 926 O O . LYS A 1 112 ? -17.339 -4.011 19.897 1.00 96.06 112 LYS A O 1
ATOM 931 N N . TYR A 1 113 ? -17.610 -5.548 18.284 1.00 96.56 113 TYR A N 1
ATOM 932 C CA . TYR A 1 113 ? -18.883 -6.046 18.798 1.00 96.56 113 TYR A CA 1
ATOM 933 C C . TYR A 1 113 ? -18.726 -6.716 20.169 1.00 96.56 113 TYR A C 1
ATOM 935 O O . TYR A 1 113 ? -19.489 -6.427 21.086 1.00 96.56 113 TYR A O 1
ATOM 943 N N . GLN A 1 114 ? -17.704 -7.559 20.336 1.00 96.75 114 GLN A N 1
ATOM 944 C CA . GLN A 1 114 ? -17.406 -8.206 21.618 1.00 96.75 114 GLN A CA 1
ATOM 945 C C . GLN A 1 114 ? -17.067 -7.190 22.717 1.00 96.75 114 GLN A C 1
ATOM 947 O O . GLN A 1 114 ? -17.495 -7.344 23.861 1.00 96.75 114 GLN A O 1
ATOM 952 N N . GLU A 1 115 ? -16.318 -6.140 22.382 1.00 96.81 115 GLU A N 1
ATOM 953 C CA . GLU A 1 115 ? -15.992 -5.066 23.320 1.00 96.81 115 GLU A CA 1
ATOM 954 C C . GLU A 1 115 ? -17.238 -4.272 23.728 1.00 96.81 115 GLU A C 1
ATOM 956 O O . GLU A 1 115 ? -17.475 -4.060 24.919 1.00 96.81 115 GLU A O 1
ATOM 961 N N . MET A 1 116 ? -18.083 -3.909 22.759 1.00 96.50 116 MET A N 1
ATOM 962 C CA . MET A 1 116 ? -19.357 -3.243 23.025 1.00 96.50 116 MET A CA 1
ATOM 963 C C . MET A 1 116 ? -20.275 -4.106 23.897 1.00 96.50 116 MET A C 1
ATOM 965 O O . MET A 1 116 ? -20.839 -3.605 24.868 1.00 96.50 116 MET A O 1
ATOM 969 N N . GLU A 1 117 ? -20.390 -5.405 23.610 1.00 96.38 117 GLU A N 1
ATOM 970 C CA . GLU A 1 117 ? -21.193 -6.334 24.409 1.00 96.38 117 GLU A CA 1
ATOM 971 C C . GLU A 1 117 ? -20.676 -6.427 25.853 1.00 96.38 117 GLU A C 1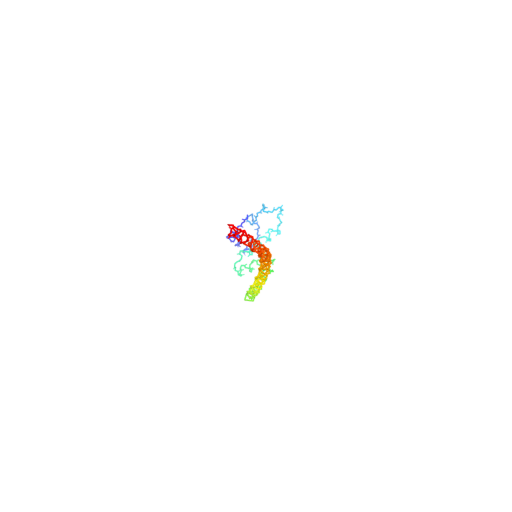
ATOM 973 O O . GLU A 1 117 ? -21.459 -6.416 26.806 1.00 96.38 117 GLU A O 1
ATOM 978 N N . LYS A 1 118 ? -19.352 -6.479 26.036 1.00 96.62 118 LYS A N 1
ATOM 979 C CA . LYS A 1 118 ? -18.725 -6.505 27.362 1.00 96.62 118 LYS A CA 1
ATOM 980 C C . LYS A 1 118 ? -19.002 -5.220 28.142 1.00 96.62 118 LYS A C 1
ATOM 982 O O . LYS A 1 118 ? -19.351 -5.298 29.322 1.00 96.62 118 LYS A O 1
ATOM 987 N N . ASN A 1 119 ? -18.874 -4.064 27.495 1.00 95.81 119 ASN A N 1
ATOM 988 C CA . ASN A 1 119 ? -19.145 -2.767 28.113 1.00 95.81 119 ASN A CA 1
ATOM 989 C C . ASN A 1 119 ? -20.623 -2.634 28.485 1.00 95.81 119 ASN A C 1
ATOM 991 O O . ASN A 1 119 ? -20.931 -2.279 29.620 1.00 95.81 119 ASN A O 1
ATOM 995 N N . LEU A 1 120 ? -21.532 -3.038 27.595 1.00 95.69 120 LEU A N 1
ATOM 996 C CA . LEU A 1 120 ? -22.967 -3.019 27.862 1.00 95.69 120 LEU A CA 1
ATOM 997 C C . LEU A 1 120 ? -23.338 -3.931 29.039 1.00 95.69 120 LEU A C 1
ATOM 999 O O . LEU A 1 120 ? -24.079 -3.519 29.927 1.00 95.69 120 LEU A O 1
ATOM 1003 N N . LYS A 1 121 ? -22.785 -5.151 29.100 1.00 95.50 121 LYS A N 1
ATOM 1004 C CA . LYS A 1 121 ? -22.989 -6.056 30.246 1.00 95.50 121 LYS A CA 1
ATOM 1005 C C . LYS A 1 121 ? -22.489 -5.444 31.552 1.00 95.50 121 LYS A C 1
ATOM 1007 O O . LYS A 1 121 ? -23.142 -5.606 32.582 1.00 95.50 121 LYS A O 1
ATOM 1012 N N . LYS A 1 122 ? -21.352 -4.744 31.517 1.00 95.88 122 LYS A N 1
ATOM 1013 C CA . LYS A 1 122 ? -20.805 -4.048 32.684 1.00 95.88 122 LYS A CA 1
ATOM 1014 C C . LYS A 1 122 ? -21.730 -2.915 33.137 1.00 95.88 122 LYS A C 1
ATOM 1016 O O . LYS A 1 122 ? -22.112 -2.899 34.301 1.00 95.88 122 LYS A O 1
ATOM 1021 N N . GLU A 1 123 ? -22.155 -2.046 32.222 1.00 95.25 123 GLU A N 1
ATOM 1022 C CA . GLU A 1 123 ? -23.086 -0.950 32.525 1.00 95.25 123 GLU A CA 1
ATOM 1023 C C . GLU A 1 123 ? -24.432 -1.456 33.052 1.00 95.25 123 GLU A C 1
ATOM 1025 O O . GLU A 1 123 ? -24.990 -0.893 33.992 1.00 95.25 123 GLU A O 1
ATOM 1030 N N . MET A 1 124 ? -24.971 -2.530 32.466 1.00 94.94 124 MET A N 1
ATOM 1031 C CA . MET A 1 124 ? -26.216 -3.131 32.946 1.00 94.94 124 MET A CA 1
ATOM 1032 C C . MET A 1 124 ? -26.063 -3.686 34.359 1.00 94.94 124 MET A C 1
ATOM 1034 O O . MET A 1 124 ? -26.974 -3.519 35.164 1.00 94.94 124 MET A O 1
ATOM 1038 N N . LYS A 1 125 ? -24.922 -4.312 34.667 1.00 95.81 125 LYS A N 1
ATOM 1039 C CA . LYS A 1 125 ? -24.637 -4.820 36.009 1.00 95.81 125 LYS A CA 1
ATOM 1040 C C . LYS A 1 125 ? -24.517 -3.688 37.028 1.00 95.81 125 LYS A C 1
ATOM 1042 O O . LYS A 1 125 ? -25.149 -3.766 38.070 1.00 95.81 125 LYS A O 1
ATOM 1047 N N . GLU A 1 126 ? -23.784 -2.623 36.705 1.00 95.00 126 GLU A N 1
ATOM 1048 C CA . GLU A 1 126 ? -23.665 -1.441 37.572 1.00 95.00 126 GLU A CA 1
ATOM 1049 C C . GLU A 1 126 ? -25.036 -0.799 37.837 1.00 95.00 126 GLU A C 1
ATOM 1051 O O . GLU A 1 126 ? -25.382 -0.528 38.984 1.00 95.00 126 GLU A O 1
ATOM 1056 N N . LYS A 1 127 ? -25.874 -0.649 36.800 1.00 94.56 127 LYS A N 1
ATOM 1057 C CA . LYS A 1 127 ? -27.250 -0.148 36.961 1.00 94.56 127 LYS A CA 1
ATOM 1058 C C . LYS A 1 127 ? -28.133 -1.067 37.802 1.00 94.56 127 LYS A C 1
ATOM 1060 O O . LYS A 1 127 ? -29.036 -0.568 38.471 1.00 94.56 127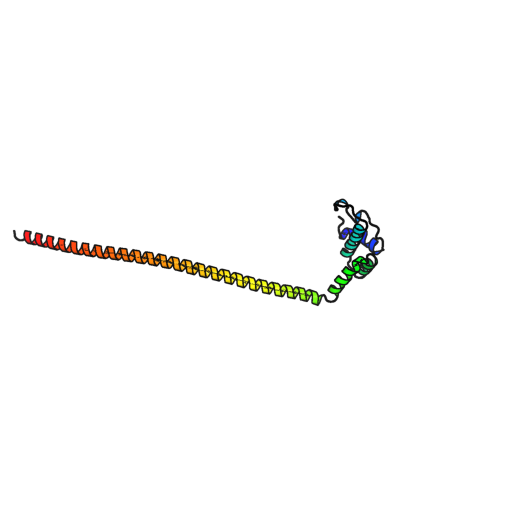 LYS A O 1
ATOM 1065 N N . LEU A 1 128 ? -27.934 -2.382 37.722 1.00 95.00 128 LEU A N 1
ATOM 1066 C CA . LEU A 1 128 ? -28.677 -3.342 38.535 1.00 95.00 128 LEU A CA 1
ATOM 1067 C C . LEU A 1 128 ? -28.270 -3.210 40.007 1.00 95.00 128 LEU A C 1
ATOM 1069 O O . LEU A 1 128 ? -29.135 -3.004 40.850 1.00 95.00 128 LEU A O 1
ATOM 1073 N N . ASP A 1 129 ? -26.963 -3.205 40.283 1.00 94.94 129 ASP A N 1
ATOM 1074 C CA . ASP A 1 129 ? -26.413 -3.061 41.634 1.00 94.94 129 ASP A CA 1
ATOM 1075 C C . ASP A 1 129 ? -26.848 -1.732 42.285 1.00 94.94 129 ASP A C 1
ATOM 1077 O O . ASP A 1 129 ? -27.165 -1.685 43.476 1.00 94.94 129 ASP A O 1
ATOM 1081 N N . ASP A 1 130 ? -26.896 -0.639 41.517 1.00 94.81 130 ASP A N 1
ATOM 1082 C CA . ASP A 1 130 ? -27.377 0.656 42.009 1.00 94.81 130 ASP A CA 1
ATOM 1083 C C . ASP A 1 130 ? -28.878 0.643 42.320 1.00 94.81 130 ASP A C 1
ATOM 1085 O O . ASP A 1 130 ? -29.306 1.209 43.332 1.00 94.81 130 ASP A O 1
ATOM 1089 N N . LYS A 1 131 ? -29.688 -0.026 41.489 1.00 94.19 131 LYS A N 1
ATOM 1090 C CA . LYS A 1 131 ? -31.118 -0.211 41.767 1.00 94.19 131 LYS A CA 1
ATOM 1091 C C . LYS A 1 131 ? -31.346 -1.075 43.002 1.00 94.19 131 LYS A C 1
ATOM 1093 O O . LYS A 1 131 ? -32.186 -0.713 43.820 1.00 94.19 131 LYS A O 1
ATOM 1098 N N . ASP A 1 132 ? -30.584 -2.149 43.174 1.00 94.56 132 ASP A N 1
ATOM 1099 C CA . ASP A 1 132 ? -30.701 -3.031 44.338 1.00 94.56 132 ASP A CA 1
ATOM 1100 C C . ASP A 1 132 ? -30.365 -2.287 45.640 1.00 94.56 132 ASP A C 1
ATOM 1102 O O . ASP A 1 132 ? -31.086 -2.410 46.633 1.00 94.56 132 ASP A O 1
ATOM 1106 N N . LYS A 1 133 ? -29.341 -1.421 45.633 1.00 94.81 133 LYS A N 1
ATOM 1107 C CA . LYS A 1 133 ? -29.038 -0.540 46.778 1.00 94.81 133 LYS A CA 1
ATOM 1108 C C . LYS A 1 133 ? -30.166 0.449 47.070 1.00 94.81 133 LYS A C 1
ATOM 1110 O O . LYS A 1 133 ? -30.489 0.671 48.236 1.00 94.81 133 LYS A O 1
ATOM 1115 N N . GLN A 1 134 ? -30.758 1.052 46.036 1.00 94.50 134 GLN A N 1
ATOM 1116 C CA . GLN A 1 134 ? -31.892 1.965 46.210 1.00 94.50 134 GLN A CA 1
ATOM 1117 C C . GLN A 1 134 ? -33.108 1.249 46.800 1.00 94.50 134 GLN A C 1
ATOM 1119 O O . GLN A 1 134 ? -33.723 1.781 47.723 1.00 94.50 134 GLN A O 1
ATOM 1124 N N . ILE A 1 135 ? -33.422 0.046 46.311 1.00 95.25 135 ILE A N 1
ATOM 1125 C CA . ILE A 1 135 ? -34.514 -0.783 46.832 1.00 95.25 135 ILE A CA 1
ATOM 1126 C C . ILE A 1 135 ? -34.251 -1.128 48.298 1.00 95.25 135 ILE A C 1
ATOM 1128 O O . ILE A 1 135 ? -35.100 -0.857 49.140 1.00 95.25 135 ILE A O 1
ATOM 1132 N N . SER A 1 136 ? -33.055 -1.620 48.629 1.00 93.94 136 SER A N 1
ATOM 1133 C CA . SER A 1 136 ? -32.704 -1.974 50.010 1.00 93.94 136 SER A CA 1
ATOM 1134 C C . SER A 1 136 ? -32.802 -0.775 50.965 1.00 93.94 136 SER A C 1
ATOM 1136 O O . SER A 1 136 ? -33.331 -0.902 52.068 1.00 93.94 136 SER A O 1
ATOM 1138 N N . SER A 1 137 ? -32.370 0.413 50.528 1.00 94.38 137 SER A N 1
ATOM 1139 C CA . SER A 1 137 ? -32.517 1.639 51.320 1.00 94.38 137 SER A CA 1
ATOM 1140 C C . SER A 1 137 ? -33.985 2.046 51.503 1.00 94.38 137 SER A C 1
ATOM 1142 O O . SER A 1 137 ? -34.371 2.464 52.596 1.00 94.38 137 SER A O 1
ATOM 1144 N N . GLN A 1 138 ? -34.819 1.905 50.467 1.00 94.44 138 GLN A N 1
ATOM 1145 C CA . GLN A 1 138 ? -36.259 2.167 50.562 1.00 94.44 138 GLN A CA 1
ATOM 1146 C C . GLN A 1 138 ? -36.968 1.175 51.491 1.00 94.44 138 GLN A C 1
ATOM 1148 O O . GLN A 1 138 ? -37.820 1.592 52.275 1.00 94.44 138 GLN A O 1
ATOM 1153 N N . GLU A 1 139 ? -36.602 -0.107 51.449 1.00 94.50 139 GLU A N 1
ATOM 1154 C CA . GLU A 1 139 ? -37.134 -1.141 52.344 1.00 94.50 139 GLU A CA 1
ATOM 1155 C C . GLU A 1 139 ? -36.811 -0.845 53.813 1.00 94.50 139 GLU A C 1
ATOM 1157 O O . GLU A 1 139 ? -37.684 -0.947 54.678 1.00 94.50 139 GLU A O 1
ATOM 1162 N N . GLU A 1 140 ? -35.578 -0.425 54.113 1.00 94.56 140 GLU A N 1
ATOM 1163 C CA . GLU A 1 140 ? -35.185 -0.046 55.474 1.00 94.56 140 GLU A CA 1
ATOM 1164 C C . GLU A 1 140 ? -35.957 1.190 55.964 1.00 94.56 140 GLU A C 1
ATOM 1166 O O . GLU A 1 140 ? -36.419 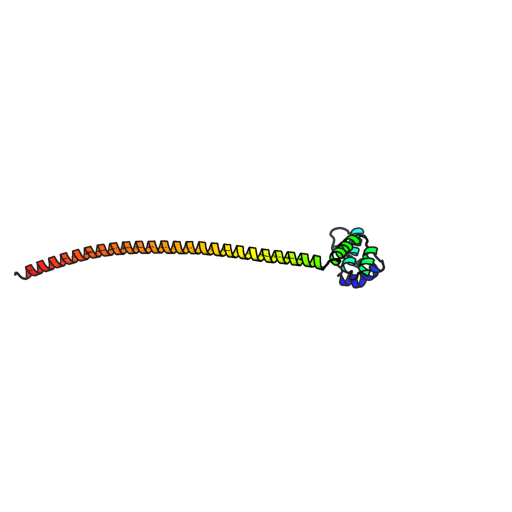1.239 57.109 1.00 94.56 140 GLU A O 1
ATOM 1171 N N . LEU A 1 141 ? -36.163 2.172 55.081 1.00 94.88 141 LEU A N 1
ATOM 1172 C CA . LEU A 1 141 ? -36.927 3.378 55.388 1.00 94.88 141 LEU A CA 1
ATOM 1173 C C . LEU A 1 141 ? -38.408 3.065 55.659 1.00 94.88 141 LEU A C 1
ATOM 1175 O O . LEU A 1 141 ? -38.967 3.568 56.636 1.00 94.88 141 LEU A O 1
ATOM 1179 N N . LEU A 1 142 ? -39.017 2.196 54.845 1.00 95.12 142 LEU A N 1
ATOM 1180 C CA . LEU A 1 142 ? -40.382 1.694 55.040 1.00 95.12 142 LEU A CA 1
ATOM 1181 C C . LEU A 1 142 ? -40.523 0.973 56.380 1.00 95.12 142 LEU A C 1
ATOM 1183 O O . LEU A 1 142 ? -41.431 1.280 57.150 1.00 95.12 142 LEU A O 1
ATOM 1187 N N . LYS A 1 143 ? -39.586 0.082 56.713 1.00 95.31 143 LYS A N 1
ATOM 1188 C CA . LYS A 1 143 ? -39.602 -0.657 57.982 1.00 95.31 143 LYS A CA 1
ATOM 1189 C C . LYS A 1 143 ? -39.541 0.274 59.196 1.00 95.31 143 LYS A C 1
ATOM 1191 O O . LYS A 1 143 ? -40.258 0.070 60.177 1.00 95.31 143 LYS A O 1
ATOM 1196 N N . ASN A 1 144 ? -38.717 1.321 59.126 1.00 94.38 144 ASN A N 1
ATOM 1197 C CA . ASN A 1 144 ? -38.643 2.338 60.175 1.00 94.38 144 ASN A CA 1
ATOM 1198 C C . ASN A 1 144 ? -39.949 3.143 60.291 1.00 94.38 144 ASN A C 1
ATOM 1200 O O . ASN A 1 144 ? -40.411 3.393 61.407 1.00 94.38 144 ASN A O 1
ATOM 1204 N N . GLN A 1 145 ? -40.572 3.511 59.165 1.00 93.50 145 GLN A N 1
ATOM 1205 C CA . GLN A 1 145 ? -41.874 4.187 59.155 1.00 93.50 145 GLN A CA 1
ATOM 1206 C C . GLN A 1 145 ? -42.983 3.309 59.741 1.00 93.50 145 GLN A C 1
ATOM 1208 O O . GLN A 1 145 ? -43.739 3.780 60.586 1.00 93.50 145 GLN A O 1
ATOM 1213 N N . GLU A 1 146 ? -43.057 2.028 59.372 1.00 93.50 146 GLU A N 1
ATOM 1214 C CA . GLU A 1 146 ? -44.019 1.074 59.943 1.00 93.50 146 GLU A CA 1
ATOM 1215 C C . GLU A 1 146 ? -43.859 0.947 61.462 1.00 93.50 146 GLU A C 1
ATOM 1217 O O . GLU A 1 146 ? -44.840 0.964 62.212 1.00 93.50 146 GLU A O 1
ATOM 1222 N N . GLN A 1 147 ? -42.614 0.864 61.938 1.00 93.25 147 GLN A N 1
ATOM 1223 C CA . GLN A 1 147 ? -42.328 0.760 63.364 1.00 93.25 147 GLN A CA 1
ATOM 1224 C C . GLN A 1 147 ? -42.706 2.041 64.121 1.00 93.25 147 GLN A C 1
ATOM 1226 O O . GLN A 1 147 ? -43.196 1.961 65.251 1.00 93.25 147 GLN A O 1
ATOM 1231 N N . GLN A 1 148 ? -42.517 3.212 63.505 1.00 92.62 148 GLN A N 1
ATOM 1232 C CA . GLN A 1 148 ? -42.958 4.488 64.064 1.00 92.62 148 GLN A CA 1
ATOM 1233 C C . GLN A 1 148 ? -44.488 4.595 64.082 1.00 92.62 148 GLN A C 1
ATOM 1235 O O . GLN A 1 148 ? -45.056 4.883 65.133 1.00 92.62 148 GLN A O 1
ATOM 1240 N N . HIS A 1 149 ? -45.162 4.260 62.978 1.00 93.31 149 HIS A N 1
ATOM 1241 C CA . HIS A 1 149 ? -46.624 4.235 62.903 1.00 93.31 149 HIS A CA 1
ATOM 1242 C C . HIS A 1 149 ? -47.243 3.325 63.963 1.00 93.31 149 HIS A C 1
ATOM 1244 O O . HIS A 1 149 ? -48.248 3.686 64.574 1.00 93.31 149 HIS A O 1
ATOM 1250 N N . LYS A 1 150 ? -46.624 2.172 64.241 1.00 94.44 150 LYS A N 1
ATOM 1251 C CA . LYS A 1 150 ? -47.074 1.283 65.316 1.00 94.44 150 LYS A CA 1
ATOM 1252 C C . LYS A 1 150 ? -47.006 1.954 66.693 1.00 94.44 150 LYS A C 1
ATOM 1254 O O . LYS A 1 150 ? -47.973 1.876 67.446 1.00 94.44 150 LYS A O 1
ATOM 1259 N N . LYS A 1 151 ? -45.901 2.641 67.009 1.00 94.56 151 LYS A N 1
ATOM 1260 C CA . LYS A 1 151 ? -45.758 3.391 68.273 1.00 94.56 151 LYS A CA 1
ATOM 1261 C C . LYS A 1 151 ? -46.774 4.526 68.380 1.00 94.56 151 LYS A C 1
ATOM 1263 O O . LYS A 1 151 ? -47.335 4.747 69.451 1.00 94.56 151 LYS A O 1
ATOM 1268 N N . ASP A 1 152 ? -47.017 5.234 67.282 1.00 93.75 152 ASP A N 1
ATOM 1269 C CA . ASP A 1 152 ? -47.977 6.337 67.253 1.00 93.75 152 ASP A CA 1
ATOM 1270 C C . ASP A 1 152 ? -49.410 5.826 67.475 1.00 93.75 152 ASP A C 1
ATOM 1272 O O . ASP A 1 152 ? -50.154 6.418 68.256 1.00 93.75 152 ASP A O 1
ATOM 1276 N N . LEU A 1 153 ? -49.778 4.685 66.879 1.00 94.56 153 LEU A N 1
ATOM 1277 C CA . LEU A 1 153 ? -51.062 4.016 67.126 1.00 94.56 153 LEU A CA 1
ATOM 1278 C C . LEU A 1 153 ? -51.230 3.602 68.596 1.00 94.56 153 LEU A C 1
ATOM 1280 O O . LEU A 1 153 ? -52.284 3.848 69.181 1.00 94.56 153 LEU A O 1
ATOM 1284 N N . GLU A 1 154 ? -50.194 3.022 69.211 1.00 93.00 154 GLU A N 1
ATOM 1285 C CA . GLU A 1 154 ? -50.198 2.680 70.643 1.00 93.00 154 GLU A CA 1
ATOM 1286 C C . GLU A 1 154 ? -50.402 3.935 71.512 1.00 93.00 154 GLU A C 1
ATOM 1288 O O . GLU A 1 154 ? -51.220 3.938 72.435 1.00 93.00 154 GLU A O 1
ATOM 1293 N N . ARG A 1 155 ? -49.730 5.043 71.174 1.00 93.81 155 ARG A N 1
ATOM 1294 C CA . ARG A 1 155 ? -49.860 6.327 71.878 1.00 93.81 155 ARG A CA 1
ATOM 1295 C C . ARG A 1 155 ? -51.261 6.927 71.756 1.00 93.81 155 ARG A C 1
ATOM 1297 O O . ARG A 1 155 ? -51.780 7.457 72.739 1.00 93.81 155 ARG A O 1
ATOM 1304 N N . ILE A 1 156 ? -51.862 6.864 70.567 1.00 94.06 156 ILE A N 1
ATOM 1305 C CA . ILE A 1 156 ? -53.234 7.331 70.327 1.00 94.06 156 ILE A CA 1
ATOM 1306 C C . ILE A 1 156 ? -54.209 6.526 71.190 1.00 94.06 156 ILE A C 1
ATOM 1308 O O . ILE A 1 156 ? -55.001 7.127 71.915 1.00 94.06 156 ILE A O 1
ATOM 1312 N N . ALA A 1 157 ? -54.087 5.195 71.210 1.00 93.25 157 ALA A N 1
ATOM 1313 C CA . ALA A 1 157 ? -54.941 4.334 72.028 1.00 93.25 157 ALA A CA 1
ATOM 1314 C C . ALA A 1 157 ? -54.831 4.648 73.536 1.00 93.25 157 ALA A C 1
ATOM 1316 O O . ALA A 1 157 ? -55.841 4.708 74.243 1.00 93.25 157 ALA A O 1
ATOM 1317 N N . GLU A 1 158 ? -53.620 4.908 74.046 1.00 91.12 158 GLU A N 1
ATOM 1318 C CA . GLU A 1 158 ? -53.416 5.339 75.439 1.00 91.12 158 GLU A CA 1
ATOM 1319 C C . GLU A 1 158 ? -54.100 6.678 75.753 1.00 91.12 158 GLU A C 1
ATOM 1321 O O . GLU A 1 158 ? -54.695 6.849 76.824 1.00 91.12 158 GLU A O 1
ATOM 1326 N N . LEU A 1 159 ? -53.987 7.652 74.846 1.00 92.62 159 LEU A N 1
ATOM 1327 C CA . LEU A 1 159 ? -54.604 8.968 75.008 1.00 92.62 159 LEU A CA 1
ATOM 1328 C C . LEU A 1 159 ? -56.132 8.875 74.969 1.00 92.62 159 LEU A C 1
ATOM 1330 O O . LEU A 1 159 ? -56.789 9.476 75.820 1.00 92.62 159 LEU A O 1
ATOM 1334 N N . GLU A 1 160 ? -56.698 8.081 74.059 1.00 90.38 160 GLU A N 1
ATOM 1335 C CA . GLU A 1 160 ? -58.140 7.811 73.995 1.00 90.38 160 GLU A CA 1
ATOM 1336 C C . GLU A 1 160 ? -58.656 7.153 75.283 1.00 90.38 160 GLU A C 1
ATOM 1338 O O . GLU A 1 160 ? -59.693 7.555 75.821 1.00 90.38 160 GLU A O 1
ATOM 1343 N N . ALA A 1 161 ? -57.911 6.191 75.837 1.00 87.94 161 ALA A N 1
ATOM 1344 C CA . ALA A 1 161 ? -58.259 5.554 77.106 1.00 87.94 161 ALA A CA 1
ATOM 1345 C C . ALA A 1 161 ? -58.281 6.558 78.274 1.00 87.94 161 ALA A C 1
ATOM 1347 O O . ALA A 1 161 ? -59.210 6.540 79.088 1.00 87.94 161 ALA A O 1
ATOM 1348 N N . LYS A 1 162 ? -57.296 7.466 78.340 1.00 89.62 162 LYS A N 1
ATOM 1349 C CA . LYS A 1 162 ? -57.254 8.550 79.339 1.00 89.62 162 LYS A CA 1
ATOM 1350 C C . LYS A 1 162 ? -58.393 9.551 79.161 1.00 89.62 162 LYS A C 1
ATOM 1352 O O . LYS A 1 162 ? -58.992 9.980 80.142 1.00 89.62 162 LYS A O 1
ATOM 1357 N N . LEU A 1 163 ? -58.719 9.920 77.926 1.00 86.38 163 LEU A N 1
ATOM 1358 C CA . LEU A 1 163 ? -59.813 10.850 77.653 1.00 86.38 163 LEU A CA 1
ATOM 1359 C C . LEU A 1 163 ? -61.164 10.253 78.080 1.00 86.38 163 LEU A C 1
ATOM 1361 O O . LEU A 1 163 ? -61.977 10.922 78.716 1.00 86.38 163 LEU A O 1
ATOM 1365 N N . ASN A 1 164 ? -61.368 8.958 77.825 1.00 83.94 164 ASN A N 1
ATOM 1366 C CA . ASN A 1 164 ? -62.551 8.227 78.274 1.00 83.94 164 ASN A CA 1
ATOM 1367 C C . ASN A 1 164 ? -62.647 8.096 79.801 1.00 83.94 164 ASN A C 1
ATOM 1369 O O . ASN A 1 164 ? -63.753 8.153 80.342 1.00 83.94 164 ASN A O 1
ATOM 1373 N N . SER A 1 165 ? -61.532 7.926 80.516 1.00 78.38 165 SER A N 1
ATOM 1374 C CA . SER A 1 165 ? -61.557 7.877 81.985 1.00 78.38 165 SER A CA 1
ATOM 1375 C C . SER A 1 165 ? -61.857 9.248 82.603 1.00 78.38 165 SER A C 1
ATOM 1377 O O . SER A 1 165 ? -62.631 9.326 83.561 1.00 78.38 165 SER A O 1
ATOM 1379 N N . ILE A 1 166 ? -61.341 10.332 82.016 1.00 78.50 166 ILE A N 1
ATOM 1380 C CA . ILE A 1 166 ? -61.675 11.711 82.407 1.00 78.50 166 ILE A CA 1
ATOM 1381 C C . ILE A 1 166 ? -63.167 11.984 82.171 1.00 78.50 166 ILE A C 1
ATOM 1383 O O . ILE A 1 166 ? -63.863 12.382 83.101 1.00 78.50 166 ILE A O 1
ATOM 1387 N N . ASN A 1 167 ? -63.693 11.669 80.984 1.00 73.19 167 ASN A N 1
ATOM 1388 C CA . ASN A 1 167 ? -65.115 11.853 80.668 1.00 73.19 167 ASN A CA 1
ATOM 1389 C C . ASN A 1 167 ? -66.049 11.037 81.583 1.00 73.19 167 ASN A C 1
ATOM 1391 O O . ASN A 1 167 ? -67.125 11.507 81.946 1.00 73.19 167 ASN A O 1
ATOM 1395 N N . LYS A 1 168 ? -65.646 9.831 82.008 1.00 67.25 168 LYS A N 1
ATOM 1396 C CA . LYS A 1 168 ? -66.391 9.045 83.012 1.00 67.25 168 LYS A CA 1
ATOM 1397 C C . LYS A 1 168 ? -66.344 9.660 84.412 1.00 67.25 168 LYS A C 1
ATOM 1399 O O . LYS A 1 168 ? -67.302 9.513 85.162 1.00 67.25 168 LYS A O 1
ATOM 1404 N N . SER A 1 169 ? -65.253 10.337 84.759 1.00 60.78 169 SER A N 1
ATOM 1405 C CA . SER A 1 169 ? -65.098 11.021 86.048 1.00 60.78 169 SER A CA 1
ATOM 1406 C C . SER A 1 169 ? -65.904 12.326 86.102 1.00 60.78 169 SER A C 1
ATOM 1408 O O . SER A 1 169 ? -66.437 12.668 87.150 1.00 60.78 169 SER A O 1
ATOM 1410 N N . SER A 1 170 ? -66.056 13.021 84.969 1.00 57.03 170 SER A N 1
ATOM 1411 C CA . SER A 1 170 ? -66.866 14.245 84.851 1.00 57.03 170 SER A CA 1
ATOM 1412 C C . SER A 1 170 ? -68.380 14.008 84.763 1.00 57.03 170 SER A C 1
ATOM 1414 O O . SER A 1 170 ? -69.130 14.927 85.054 1.00 57.03 170 SER A O 1
ATOM 1416 N N . ASN A 1 171 ? -68.837 12.802 84.403 1.00 53.81 171 ASN A N 1
ATOM 1417 C CA . ASN A 1 171 ? -70.264 12.431 84.374 1.00 53.81 171 ASN A CA 1
ATOM 1418 C C . ASN A 1 171 ? -70.780 11.816 85.698 1.00 53.81 171 ASN A C 1
ATO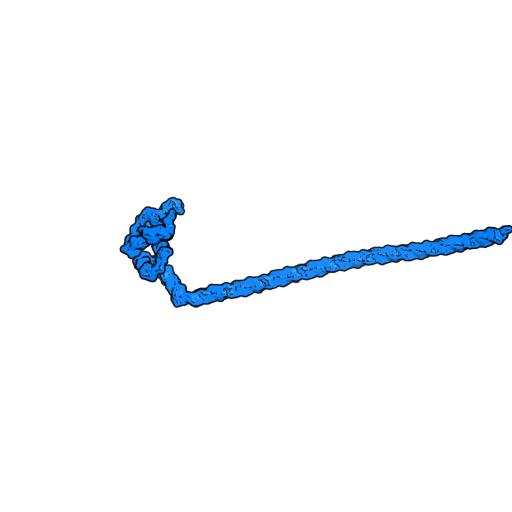M 1420 O O . ASN A 1 171 ? -71.924 11.374 85.755 1.00 53.81 171 ASN A O 1
ATOM 1424 N N . ASN A 1 172 ? -69.942 11.752 86.740 1.00 50.16 172 ASN A N 1
ATOM 1425 C CA . ASN A 1 172 ? -70.273 11.230 88.076 1.00 50.16 172 ASN A CA 1
ATOM 1426 C C . ASN A 1 172 ? -70.243 12.326 89.169 1.00 50.16 172 ASN A C 1
ATOM 1428 O O . ASN A 1 172 ? -70.116 12.014 90.354 1.00 50.16 172 ASN A O 1
ATOM 1432 N N . ILE A 1 173 ? -70.347 13.597 88.770 1.00 42.53 173 ILE A N 1
ATOM 1433 C CA . ILE A 1 173 ? -70.566 14.770 89.634 1.00 42.53 173 ILE A CA 1
ATOM 1434 C C . ILE A 1 173 ? -71.910 15.374 89.235 1.00 42.53 173 ILE A C 1
ATOM 1436 O O . ILE A 1 173 ? -72.681 15.732 90.151 1.00 42.53 173 ILE A O 1
#

pLDDT: mean 88.83, std 8.76, range [42.53, 97.25]

Secondary structure (DSSP, 8-state):
---HHHHIIIIIHHHHTT--PPPTTT--GGG-SSPPPHHHHHHHHHHHHHHH--SHHHHHHHHHH-GGGHHHHHHHHHHHHSHHHHHHHHHHHHHHHHHHHHHHHHHHHHHHHHHHHHHHHHHHHHHHHHHHHHHHHHHHHHHHHHHHHHHHHHHHHHHHHHHHHHHHHHTT-

Foldseek 3Di:
DDDLVRCLVPPLVCVLVPNQDQDPNLDDQVVDPDGDDPVNSSVSSLVSQVVNDDDPSSVVSSCVNPVVCVVVVVVVVVCVVCVVVVVVVVVVVVVVVVVVVVVVVVVVVVVVVVVVVVVVVVVVVVVVVVVVVVVVVVVVVVVVVVVVVVVVVVVVVVVVVVVVVVVVVVVVD